Protein AF-A0A023H3V9-F1 (afdb_monomer_lite)

Organism: NCBI:txid175245

pLDDT: mean 96.59, std 2.48, range [88.0, 98.81]

Structure (mmCIF, N/CA/C/O backbone):
data_AF-A0A023H3V9-F1
#
_entry.id   AF-A0A023H3V9-F1
#
loop_
_atom_site.group_PDB
_atom_site.id
_atom_site.type_symbol
_atom_site.label_atom_id
_atom_site.label_alt_id
_atom_site.label_comp_id
_atom_site.label_asym_id
_atom_site.label_entity_id
_atom_site.label_seq_id
_atom_site.pdbx_PDB_ins_code
_atom_site.Cartn_x
_atom_site.Cartn_y
_atom_site.Cartn_z
_atom_site.occupancy
_atom_site.B_iso_or_equiv
_atom_site.auth_seq_id
_atom_site.auth_comp_id
_atom_site.auth_asym_id
_atom_site.auth_atom_id
_atom_site.pdbx_PDB_model_num
ATOM 1 N N . CYS A 1 1 ? 9.324 12.575 4.995 1.00 92.50 1 CYS A N 1
ATOM 2 C CA . CYS A 1 1 ? 8.389 11.538 4.501 1.00 92.50 1 CYS A CA 1
ATOM 3 C C . CYS A 1 1 ? 9.002 10.170 4.805 1.00 92.50 1 CYS A C 1
ATOM 5 O O . CYS A 1 1 ? 10.154 9.989 4.423 1.00 92.50 1 CYS A O 1
ATOM 7 N N . PRO A 1 2 ? 8.300 9.252 5.491 1.00 96.44 2 PRO A N 1
ATOM 8 C CA . PRO A 1 2 ? 8.812 7.913 5.822 1.00 96.44 2 PRO A CA 1
ATOM 9 C C . PRO A 1 2 ? 9.171 7.096 4.570 1.00 96.44 2 PRO A C 1
ATOM 11 O O . PRO A 1 2 ? 8.563 7.299 3.518 1.00 96.44 2 PRO A O 1
ATOM 14 N N . PHE A 1 3 ? 10.131 6.168 4.654 1.00 97.19 3 PHE A N 1
ATOM 15 C CA . PHE A 1 3 ? 10.465 5.274 3.529 1.00 97.19 3 PHE A CA 1
ATOM 16 C C . PHE A 1 3 ? 9.325 4.299 3.204 1.00 97.19 3 PHE A C 1
ATOM 18 O O . PHE A 1 3 ? 9.066 4.026 2.035 1.00 97.19 3 PHE A O 1
ATOM 25 N N . ALA A 1 4 ? 8.594 3.853 4.225 1.00 97.38 4 ALA A N 1
ATOM 26 C CA . ALA A 1 4 ? 7.453 2.957 4.086 1.00 97.38 4 ALA A CA 1
ATOM 27 C C . ALA A 1 4 ? 6.132 3.643 3.697 1.00 97.38 4 ALA A C 1
ATOM 29 O O . ALA A 1 4 ? 5.115 2.973 3.543 1.00 97.38 4 ALA A O 1
ATOM 30 N N . ALA A 1 5 ? 6.116 4.968 3.509 1.00 98.06 5 ALA A N 1
ATOM 31 C CA . ALA A 1 5 ? 4.898 5.685 3.144 1.00 98.06 5 ALA A CA 1
ATOM 32 C C . ALA A 1 5 ? 4.302 5.159 1.826 1.00 98.06 5 ALA A C 1
ATOM 34 O O . ALA A 1 5 ? 5.026 4.984 0.846 1.00 98.06 5 ALA A O 1
ATOM 35 N N . HIS A 1 6 ? 2.977 4.998 1.775 1.00 98.56 6 HIS A N 1
ATOM 36 C CA . HIS A 1 6 ? 2.280 4.328 0.671 1.00 98.56 6 HIS A CA 1
ATOM 37 C C . HIS A 1 6 ? 2.656 4.843 -0.729 1.00 98.56 6 HIS A C 1
ATOM 39 O O . HIS A 1 6 ? 3.062 4.090 -1.617 1.00 98.56 6 HIS A O 1
ATOM 45 N N . ILE A 1 7 ? 2.608 6.163 -0.930 1.00 98.44 7 ILE A N 1
ATOM 46 C CA . ILE A 1 7 ? 2.953 6.780 -2.222 1.00 98.44 7 ILE A CA 1
ATOM 47 C C . ILE A 1 7 ? 4.442 6.663 -2.570 1.00 98.44 7 ILE A C 1
ATOM 49 O O . ILE A 1 7 ? 4.809 6.757 -3.739 1.00 98.44 7 ILE A O 1
ATOM 53 N N . ARG A 1 8 ? 5.304 6.490 -1.565 1.00 97.88 8 ARG A N 1
ATOM 54 C CA . ARG A 1 8 ? 6.753 6.365 -1.726 1.00 97.88 8 ARG A CA 1
ATOM 55 C C . ARG A 1 8 ? 7.130 4.921 -2.049 1.00 97.88 8 ARG A C 1
ATOM 57 O O . ARG A 1 8 ? 7.910 4.702 -2.967 1.00 97.88 8 ARG A O 1
ATOM 64 N N . LYS A 1 9 ? 6.487 3.952 -1.389 1.00 98.12 9 LYS A N 1
ATOM 65 C CA . LYS A 1 9 ? 6.544 2.527 -1.737 1.00 98.12 9 LYS A CA 1
ATOM 66 C C . LYS A 1 9 ? 6.068 2.286 -3.168 1.00 98.12 9 LYS A C 1
ATOM 68 O O . LYS A 1 9 ? 6.754 1.616 -3.922 1.00 98.12 9 LYS A O 1
ATOM 73 N N . THR A 1 10 ? 4.937 2.868 -3.567 1.00 98.25 10 THR A N 1
ATOM 74 C CA . THR A 1 10 ? 4.334 2.630 -4.896 1.00 98.25 10 THR A CA 1
ATOM 75 C C . THR A 1 10 ? 4.890 3.520 -6.015 1.00 98.25 10 THR A C 1
ATOM 77 O O . THR A 1 10 ? 4.742 3.191 -7.190 1.00 98.25 10 THR A O 1
ATOM 80 N N . LYS A 1 11 ? 5.565 4.630 -5.688 1.00 97.75 11 LYS A N 1
ATOM 81 C CA . LYS A 1 11 ? 6.331 5.449 -6.642 1.00 97.75 11 LYS A CA 1
ATOM 82 C C . LYS A 1 11 ? 7.576 6.038 -5.953 1.00 97.75 11 LYS A C 1
ATOM 84 O O . LYS A 1 11 ? 7.523 7.171 -5.471 1.00 97.75 11 LYS A O 1
ATOM 89 N N . PRO A 1 12 ? 8.717 5.325 -5.974 1.00 96.88 12 PRO A N 1
ATOM 90 C CA . PRO A 1 12 ? 9.930 5.695 -5.226 1.00 96.88 12 PRO A CA 1
ATOM 91 C C . PRO A 1 12 ? 10.637 6.962 -5.725 1.00 96.88 12 PRO A C 1
ATOM 93 O O . PRO A 1 12 ? 11.394 7.593 -4.993 1.00 96.88 12 PRO A O 1
ATOM 96 N N . ARG A 1 13 ? 10.382 7.384 -6.971 1.00 95.94 13 ARG A N 1
ATOM 97 C CA . ARG A 1 13 ? 10.995 8.582 -7.580 1.00 95.94 13 ARG A CA 1
ATOM 98 C C . ARG A 1 13 ? 12.529 8.540 -7.449 1.00 95.94 13 ARG A C 1
ATOM 100 O O . ARG A 1 13 ? 13.133 7.584 -7.919 1.00 95.94 13 ARG A O 1
ATOM 107 N N . ALA A 1 14 ? 13.126 9.551 -6.816 1.00 95.75 14 ALA A N 1
ATOM 108 C CA . ALA A 1 14 ? 14.566 9.707 -6.618 1.00 95.75 14 ALA A CA 1
ATOM 109 C C . ALA A 1 14 ? 15.183 8.683 -5.649 1.00 95.75 14 ALA A C 1
ATOM 111 O O . ALA A 1 14 ? 16.396 8.665 -5.472 1.00 95.75 14 ALA A O 1
ATOM 112 N N . ASP A 1 15 ? 14.379 7.832 -5.006 1.00 95.81 15 ASP A N 1
ATOM 113 C CA . ASP A 1 15 ? 14.918 6.744 -4.196 1.00 95.81 15 ASP A CA 1
ATOM 114 C C . ASP A 1 15 ? 15.549 5.617 -5.014 1.00 95.81 15 ASP A C 1
ATOM 116 O O . ASP A 1 15 ? 16.322 4.838 -4.458 1.00 95.81 15 ASP A O 1
ATOM 120 N N . LEU A 1 16 ? 15.238 5.544 -6.310 1.00 94.81 16 LEU A N 1
ATOM 121 C CA . LEU A 1 16 ? 15.861 4.630 -7.258 1.00 94.81 16 LEU A CA 1
ATOM 122 C C . LEU A 1 16 ? 16.625 5.444 -8.302 1.00 94.81 16 LEU A C 1
ATOM 124 O O . LEU A 1 16 ? 16.061 6.356 -8.910 1.00 94.81 16 LEU A O 1
ATOM 128 N N . THR A 1 17 ? 17.891 5.089 -8.516 1.00 92.25 17 THR A N 1
ATOM 129 C CA . THR A 1 17 ? 18.771 5.724 -9.503 1.00 92.25 17 THR A CA 1
ATOM 130 C C . THR A 1 17 ? 19.328 4.643 -10.434 1.00 92.25 17 THR A C 1
ATOM 132 O O . THR A 1 17 ? 20.003 3.738 -9.944 1.00 92.25 17 THR A O 1
ATOM 135 N N . PRO A 1 18 ? 19.066 4.705 -11.754 1.00 91.75 18 PRO A N 1
ATOM 136 C CA . PRO A 1 18 ? 18.225 5.692 -12.439 1.00 91.75 18 PRO A CA 1
ATOM 137 C C . PRO A 1 18 ? 16.750 5.609 -12.011 1.00 91.75 18 PRO A C 1
ATOM 139 O O . PRO A 1 18 ? 16.293 4.581 -11.509 1.00 91.75 18 PRO A O 1
ATOM 142 N N . GLN A 1 19 ? 16.003 6.699 -12.218 1.00 91.69 19 GLN A N 1
ATOM 143 C CA . GLN A 1 19 ? 14.592 6.761 -11.838 1.00 91.69 19 GLN A CA 1
ATOM 144 C C . GLN A 1 19 ? 13.793 5.635 -12.503 1.00 91.69 19 GLN A C 1
ATOM 146 O O . GLN A 1 19 ? 13.899 5.388 -13.705 1.00 91.69 19 GLN A O 1
ATOM 151 N N . ASN A 1 20 ? 12.936 4.979 -11.719 1.00 92.81 20 ASN A N 1
ATOM 152 C CA . ASN A 1 20 ? 12.077 3.924 -12.234 1.00 92.81 20 ASN A CA 1
ATOM 153 C C . ASN A 1 20 ? 10.975 4.492 -13.146 1.00 92.81 20 ASN A C 1
ATOM 155 O O . ASN A 1 20 ? 10.094 5.235 -12.703 1.00 92.81 20 ASN A O 1
ATOM 159 N N . VAL A 1 21 ? 11.017 4.098 -14.419 1.00 92.00 21 VAL A N 1
ATOM 160 C CA . VAL A 1 21 ? 10.016 4.452 -15.438 1.00 92.00 21 VAL A CA 1
ATOM 161 C C . VAL A 1 21 ? 9.164 3.266 -15.899 1.00 92.00 21 VAL A C 1
ATOM 163 O O . VAL A 1 21 ? 8.231 3.462 -16.667 1.00 92.00 21 VAL A O 1
ATOM 166 N N . ARG A 1 22 ? 9.466 2.043 -15.441 1.00 94.12 22 ARG A N 1
ATOM 167 C CA . ARG A 1 22 ? 8.809 0.809 -15.906 1.00 94.12 22 ARG A CA 1
ATOM 168 C C . ARG A 1 22 ? 7.628 0.398 -15.034 1.00 94.12 22 ARG A C 1
ATOM 170 O O . ARG A 1 22 ? 6.610 -0.038 -15.556 1.00 94.12 22 ARG A O 1
ATOM 177 N N . ASN A 1 23 ? 7.766 0.526 -13.717 1.00 97.69 23 ASN A N 1
ATOM 178 C CA . ASN A 1 23 ? 6.779 0.047 -12.756 1.00 97.69 23 ASN A CA 1
ATOM 179 C C . ASN A 1 23 ? 5.774 1.162 -12.448 1.00 97.69 23 ASN A C 1
ATOM 181 O O . ASN A 1 23 ? 5.828 1.808 -11.401 1.00 97.69 23 ASN A O 1
ATOM 185 N N . GLN A 1 24 ? 4.905 1.443 -13.421 1.00 96.81 24 GLN A N 1
ATOM 186 C CA . GLN A 1 24 ? 3.876 2.478 -13.337 1.00 96.81 24 GLN A CA 1
ATOM 187 C C . GLN A 1 24 ? 2.501 1.907 -13.680 1.00 96.81 24 GLN A C 1
ATOM 189 O O . GLN A 1 24 ? 2.381 0.999 -14.500 1.00 96.81 24 GLN A O 1
ATOM 194 N N . ILE A 1 25 ? 1.470 2.473 -13.054 1.00 98.44 25 ILE A N 1
ATOM 195 C CA . ILE A 1 25 ? 0.068 2.135 -13.293 1.00 98.44 25 ILE A CA 1
ATOM 196 C C . ILE A 1 25 ? -0.763 3.413 -13.423 1.00 98.44 25 ILE A C 1
ATOM 198 O O . ILE A 1 25 ? -0.504 4.403 -12.731 1.00 98.44 25 ILE A O 1
ATOM 202 N N . ILE A 1 26 ? -1.790 3.379 -14.270 1.00 98.56 26 ILE A N 1
ATOM 203 C CA . ILE A 1 26 ? -2.874 4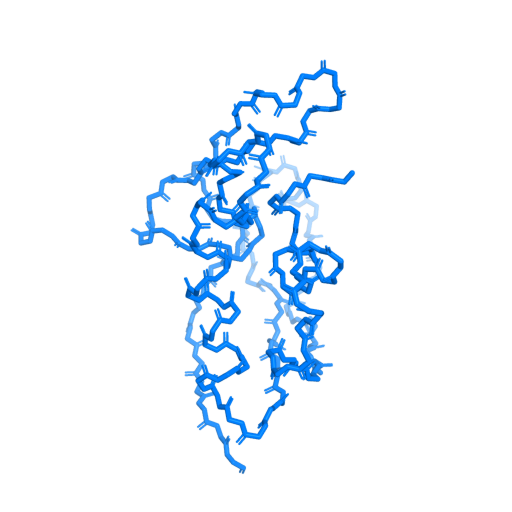.370 -14.259 1.00 98.56 26 ILE A CA 1
ATOM 204 C C . ILE A 1 26 ? -3.966 3.826 -13.343 1.00 98.56 26 ILE A C 1
ATOM 206 O O . ILE A 1 26 ? -4.363 2.676 -13.495 1.00 98.56 26 ILE A O 1
ATOM 210 N N . ARG A 1 27 ? -4.439 4.624 -12.382 1.00 98.62 27 ARG A N 1
ATOM 211 C CA . ARG A 1 27 ? -5.453 4.199 -11.406 1.00 98.62 27 ARG A CA 1
ATOM 212 C C . ARG A 1 27 ? -6.794 4.847 -11.719 1.00 98.62 27 ARG A C 1
ATOM 214 O O . ARG A 1 27 ? -6.853 6.064 -11.870 1.00 98.62 27 ARG A O 1
ATOM 221 N N . SER A 1 28 ? -7.849 4.043 -11.728 1.00 98.56 28 SER A N 1
ATOM 222 C CA . SER A 1 28 ? -9.234 4.486 -11.956 1.00 98.56 28 SER A CA 1
ATOM 223 C C . SER A 1 28 ? -10.189 3.858 -10.943 1.00 98.56 28 SER A C 1
ATOM 225 O O . SER A 1 28 ? -11.314 3.503 -11.277 1.00 98.56 28 SER A O 1
ATOM 227 N N . GLY A 1 29 ? -9.710 3.659 -9.713 1.00 98.00 29 GLY A N 1
ATOM 228 C CA . GLY A 1 29 ? -10.530 3.104 -8.644 1.00 98.00 29 GLY A CA 1
ATOM 229 C C . GLY A 1 29 ? -11.577 4.092 -8.131 1.00 98.00 29 GLY A C 1
ATOM 230 O O . GLY A 1 29 ? -11.366 5.305 -8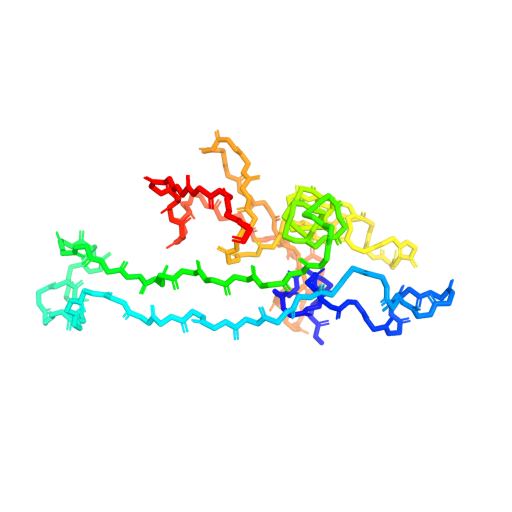.175 1.00 98.00 29 GLY A O 1
ATOM 231 N N . ILE A 1 30 ? -12.676 3.555 -7.605 1.00 98.69 30 ILE A N 1
ATOM 232 C CA . ILE A 1 30 ? -13.797 4.315 -7.040 1.00 98.69 30 ILE A CA 1
ATOM 233 C C . ILE A 1 30 ? -14.174 3.749 -5.661 1.00 98.69 30 ILE A C 1
ATOM 235 O O . ILE A 1 30 ? -14.139 2.528 -5.485 1.00 98.69 30 ILE A O 1
ATOM 239 N N . PRO A 1 31 ? -14.483 4.584 -4.653 1.00 98.75 31 PRO A N 1
ATOM 240 C CA . PRO A 1 31 ? -15.001 4.090 -3.381 1.00 98.75 31 PRO A CA 1
ATOM 241 C C . PRO A 1 31 ? -16.321 3.322 -3.549 1.00 98.75 31 PRO A C 1
ATOM 243 O O . PRO A 1 31 ? -17.092 3.607 -4.464 1.00 98.75 31 PRO A O 1
ATOM 246 N N . TYR A 1 32 ? -16.592 2.370 -2.658 1.00 98.69 32 TYR A N 1
ATOM 247 C CA . TYR A 1 32 ? -17.873 1.662 -2.585 1.00 98.69 32 TYR A CA 1
ATOM 248 C C . TYR A 1 32 ? -18.322 1.475 -1.132 1.00 98.69 32 TYR A C 1
ATOM 250 O O . TYR A 1 32 ? -17.509 1.538 -0.205 1.00 98.69 32 TYR A O 1
ATOM 258 N N . GLY A 1 33 ? -19.609 1.170 -0.963 1.00 98.56 33 GLY A N 1
ATOM 259 C CA . GLY A 1 33 ? -20.243 0.997 0.342 1.00 98.56 33 GLY A CA 1
ATOM 260 C C . GLY A 1 33 ? -20.766 2.316 0.921 1.00 98.56 33 GLY A C 1
ATOM 261 O O . GLY A 1 33 ? -20.568 3.378 0.328 1.00 98.56 33 GLY A O 1
ATOM 262 N N . PRO A 1 34 ? -21.489 2.256 2.049 1.00 98.50 34 PRO A N 1
ATOM 263 C CA . PRO A 1 34 ? -22.005 3.438 2.721 1.00 98.50 34 PRO A CA 1
ATOM 264 C C . PRO A 1 34 ? -20.898 4.175 3.481 1.00 98.50 34 PRO A C 1
ATOM 266 O O . PRO A 1 34 ? -19.872 3.598 3.853 1.00 98.50 34 PRO A O 1
ATOM 269 N N . GLU A 1 35 ? -21.149 5.442 3.799 1.00 98.69 35 GLU A N 1
ATOM 270 C CA . GLU A 1 35 ? -20.332 6.196 4.752 1.00 98.69 35 GLU A CA 1
ATOM 271 C C . GLU A 1 35 ? -20.313 5.526 6.137 1.00 98.69 35 GLU A C 1
ATOM 273 O O . GLU A 1 35 ? -21.120 4.641 6.448 1.00 98.69 35 GLU A O 1
ATOM 278 N N . VAL A 1 36 ? -19.363 5.925 6.980 1.00 98.44 36 VAL A N 1
ATOM 279 C CA . VAL A 1 36 ? -19.290 5.451 8.369 1.00 98.44 36 VAL A CA 1
ATOM 280 C C . VAL A 1 36 ? -20.507 5.958 9.143 1.00 98.44 36 VAL A C 1
ATOM 282 O O . VAL A 1 36 ? -20.793 7.155 9.158 1.00 98.44 36 VAL A O 1
ATOM 285 N N . THR A 1 37 ? -21.229 5.048 9.794 1.00 98.62 37 THR A N 1
ATOM 286 C CA . THR A 1 37 ? -22.391 5.409 10.618 1.00 98.62 37 THR A CA 1
ATOM 287 C C . THR A 1 37 ? -21.978 5.934 11.998 1.00 98.62 37 THR A C 1
ATOM 289 O O . THR A 1 37 ? -20.880 5.630 12.472 1.00 98.62 37 THR A O 1
ATOM 292 N N . PRO A 1 38 ? -22.856 6.679 12.701 1.00 98.50 38 PRO A N 1
ATOM 293 C CA . PRO A 1 38 ? -22.594 7.087 14.082 1.00 98.50 38 PRO A CA 1
ATOM 294 C C . PRO A 1 38 ? -22.331 5.909 15.031 1.00 98.50 38 PRO A C 1
ATOM 296 O O . PRO A 1 38 ? -21.508 6.036 15.932 1.00 98.50 38 PRO A O 1
ATOM 299 N N . GLU A 1 39 ? -22.996 4.769 14.814 1.00 98.31 39 GLU A N 1
ATOM 300 C CA . GLU A 1 39 ? -22.784 3.543 15.592 1.00 98.31 39 GLU A CA 1
ATOM 301 C C . GLU A 1 39 ? -21.364 2.998 15.399 1.00 98.31 39 GLU A C 1
ATOM 303 O O . GLU A 1 39 ? -20.647 2.815 16.378 1.00 98.31 39 GLU A O 1
ATOM 308 N N . GLU A 1 40 ? -20.924 2.833 14.147 1.00 98.44 40 GLU A N 1
ATOM 309 C CA . GLU A 1 40 ? -19.571 2.358 13.824 1.00 98.44 40 GLU A CA 1
ATOM 310 C C . GLU A 1 40 ? -18.480 3.294 14.362 1.00 98.44 40 GLU A C 1
ATOM 312 O O . GLU A 1 40 ? -17.451 2.839 14.867 1.00 98.44 40 GLU A O 1
ATOM 317 N N . ALA A 1 41 ? -18.709 4.610 14.282 1.00 97.81 41 ALA A N 1
ATOM 318 C CA . ALA A 1 41 ? -17.800 5.609 14.834 1.00 97.81 41 ALA A CA 1
ATOM 319 C C . ALA A 1 41 ? -17.721 5.524 16.368 1.00 97.81 41 ALA A C 1
ATOM 321 O O . ALA A 1 41 ? -16.626 5.579 16.929 1.00 97.81 41 ALA A O 1
ATOM 322 N N . ALA A 1 42 ? -18.860 5.355 17.048 1.00 98.31 42 ALA A N 1
ATOM 323 C CA . ALA A 1 42 ? -18.918 5.230 18.502 1.00 98.31 42 ALA A CA 1
ATOM 324 C C . ALA A 1 42 ? -18.288 3.923 19.007 1.00 98.31 42 ALA A C 1
ATOM 326 O O . ALA A 1 42 ? -17.639 3.919 20.052 1.00 98.31 42 ALA A O 1
ATOM 327 N N . SER A 1 43 ? -18.441 2.822 18.266 1.00 97.94 43 SER A N 1
ATOM 328 C CA . SER A 1 43 ? -17.893 1.517 18.640 1.00 97.94 43 SER A CA 1
ATOM 329 C C . SER A 1 43 ? -16.452 1.293 18.173 1.00 97.94 43 SER A C 1
ATOM 331 O O . SER A 1 43 ? -15.849 0.292 18.553 1.00 97.94 43 SER A O 1
ATOM 333 N N . SER A 1 44 ? -15.898 2.185 17.338 1.00 96.88 44 SER A N 1
ATOM 334 C CA . SER A 1 44 ? -14.598 1.995 16.669 1.00 96.88 44 SER A CA 1
ATOM 335 C C . SER A 1 44 ? -14.503 0.649 15.935 1.00 96.88 44 SER A C 1
ATOM 337 O O . SER A 1 44 ? -13.446 0.019 15.891 1.00 96.88 44 SER A O 1
ATOM 339 N N . ALA A 1 45 ? -15.623 0.190 15.370 1.00 97.25 45 ALA A N 1
ATOM 340 C CA . ALA A 1 45 ? -15.731 -1.108 14.715 1.00 97.25 45 ALA A CA 1
ATOM 341 C C . ALA A 1 45 ? -16.497 -0.972 13.398 1.00 97.25 45 ALA A C 1
ATOM 343 O O . ALA A 1 45 ? -17.495 -0.265 13.317 1.00 97.25 45 ALA A O 1
ATOM 344 N N . THR A 1 46 ? -16.027 -1.666 12.363 1.00 97.69 46 THR A N 1
ATOM 345 C CA . THR A 1 46 ? -16.719 -1.725 11.069 1.00 97.69 46 THR A CA 1
ATOM 346 C C . THR A 1 46 ? -17.844 -2.752 11.135 1.00 97.69 46 THR A C 1
ATOM 348 O O . THR A 1 46 ? -17.595 -3.908 11.472 1.00 97.69 46 THR A O 1
ATOM 351 N N . ILE A 1 47 ? -19.061 -2.334 10.784 1.00 98.06 47 ILE A N 1
ATOM 352 C CA . ILE A 1 47 ? -20.263 -3.182 10.738 1.00 98.06 47 ILE A CA 1
ATOM 353 C C . ILE A 1 47 ? -20.698 -3.382 9.282 1.00 98.06 47 ILE A C 1
ATOM 355 O O . ILE A 1 47 ? -21.064 -4.488 8.888 1.00 98.06 47 ILE A O 1
ATOM 359 N N . GLN A 1 48 ? -20.621 -2.327 8.467 1.00 98.19 48 GLN A N 1
ATOM 360 C CA . GLN A 1 48 ? -20.984 -2.353 7.051 1.00 98.19 48 GLN A CA 1
ATOM 361 C C . GLN A 1 48 ? -19.743 -2.411 6.157 1.00 98.19 48 GLN A C 1
ATOM 363 O O . GLN A 1 48 ? -18.734 -1.752 6.413 1.00 98.19 48 GLN A O 1
ATOM 368 N N . GLU A 1 49 ? -19.819 -3.191 5.079 1.00 98.38 49 GLU A N 1
ATOM 369 C CA . GLU A 1 49 ? -18.725 -3.302 4.118 1.00 98.38 49 GLU A CA 1
ATOM 370 C C . GLU A 1 49 ? -18.571 -2.011 3.307 1.00 98.38 49 GLU A C 1
ATOM 372 O O . GLU A 1 49 ? -19.530 -1.488 2.739 1.00 98.38 49 GLU A O 1
ATOM 377 N N . ARG A 1 50 ? -17.336 -1.515 3.242 1.00 98.62 50 ARG A N 1
ATOM 378 C CA . ARG A 1 50 ? -16.941 -0.349 2.456 1.00 98.62 50 ARG A CA 1
ATOM 379 C C . ARG A 1 50 ? -15.479 -0.454 2.066 1.00 98.62 50 ARG A C 1
ATOM 381 O O . ARG A 1 50 ? -14.697 -1.136 2.730 1.00 98.62 50 ARG A O 1
ATOM 388 N N . GLY A 1 51 ? -15.089 0.268 1.028 1.00 98.50 51 GLY A N 1
ATOM 389 C CA . GLY A 1 51 ? -13.691 0.317 0.635 1.00 98.50 51 GLY A CA 1
ATOM 390 C C . GLY A 1 51 ? -13.478 0.955 -0.723 1.00 98.50 51 GLY A C 1
ATOM 391 O O . GLY A 1 51 ? -14.162 1.899 -1.105 1.00 98.50 51 GLY A O 1
ATOM 392 N N . LEU A 1 52 ? -12.493 0.430 -1.447 1.00 98.75 52 LEU A N 1
ATOM 393 C CA . LEU A 1 52 ? -12.102 0.899 -2.768 1.00 98.75 52 LEU A CA 1
ATOM 394 C C . LEU A 1 52 ? -12.269 -0.230 -3.785 1.00 98.75 52 LEU A C 1
ATOM 396 O O . LEU A 1 52 ? -11.603 -1.259 -3.678 1.00 98.75 52 LEU A O 1
ATOM 400 N N . ALA A 1 53 ? -13.093 -0.010 -4.808 1.00 98.62 53 ALA A N 1
ATOM 401 C CA . ALA A 1 53 ? -13.076 -0.816 -6.019 1.00 98.62 53 ALA A CA 1
ATOM 402 C C . ALA A 1 53 ? -11.830 -0.411 -6.815 1.00 98.62 53 ALA A C 1
ATOM 404 O O . ALA A 1 53 ? -11.844 0.538 -7.600 1.00 98.62 53 ALA A O 1
ATOM 405 N N . PHE A 1 54 ? -10.703 -1.053 -6.507 1.00 98.81 54 PHE A N 1
ATOM 406 C CA . PHE A 1 54 ? -9.409 -0.710 -7.082 1.00 98.81 54 PHE A CA 1
ATOM 407 C C . PHE A 1 54 ? -9.315 -1.167 -8.541 1.00 98.81 54 PHE A C 1
ATOM 409 O O . PHE A 1 54 ? -9.525 -2.335 -8.850 1.00 98.81 54 PHE A O 1
ATOM 416 N N . VAL A 1 55 ? -8.933 -0.245 -9.428 1.00 98.75 55 VAL A N 1
ATOM 417 C CA . VAL A 1 55 ? -8.685 -0.515 -10.849 1.00 98.75 55 VAL A CA 1
ATOM 418 C C . VAL A 1 55 ? -7.343 0.091 -11.236 1.00 98.75 55 VAL A C 1
ATOM 420 O O . VAL A 1 55 ? -7.090 1.271 -10.963 1.00 98.75 55 VAL A O 1
ATOM 423 N N . ALA A 1 56 ? -6.497 -0.711 -11.882 1.00 98.69 56 ALA A N 1
ATOM 424 C CA . ALA A 1 56 ? -5.193 -0.296 -12.376 1.00 98.69 56 ALA A CA 1
ATOM 425 C C . ALA A 1 56 ? -4.932 -0.807 -13.795 1.00 98.69 56 ALA A C 1
ATOM 427 O O . ALA A 1 56 ? -5.082 -1.995 -14.077 1.00 98.69 56 ALA A O 1
ATOM 428 N N . TYR A 1 57 ? -4.472 0.093 -14.660 1.00 98.69 57 TYR A N 1
ATOM 429 C CA . TYR A 1 57 ? -4.079 -0.208 -16.030 1.00 98.69 57 TYR A CA 1
ATOM 430 C C . TYR A 1 57 ? -2.559 -0.199 -16.173 1.00 98.69 57 TYR A C 1
ATOM 432 O O . TYR A 1 57 ? -1.871 0.691 -15.664 1.00 98.69 57 TYR A O 1
ATOM 440 N N . GLN A 1 58 ? -2.056 -1.182 -16.914 1.00 98.44 58 GLN A N 1
ATOM 441 C CA . GLN A 1 58 ? -0.660 -1.340 -17.308 1.00 98.44 58 GLN A CA 1
ATOM 442 C C . GLN A 1 58 ? -0.578 -2.212 -18.563 1.00 98.44 58 GLN A C 1
ATOM 444 O O . GLN A 1 58 ? -1.461 -3.031 -18.796 1.00 98.44 58 GLN A O 1
ATOM 449 N N . SER A 1 59 ? 0.511 -2.101 -19.323 1.00 97.69 59 SER A N 1
ATOM 450 C CA . SER A 1 59 ? 0.769 -2.993 -20.464 1.00 97.69 59 SER A CA 1
ATOM 451 C C . SER A 1 59 ? 1.238 -4.390 -20.048 1.00 97.69 59 SER A C 1
ATOM 453 O O . SER A 1 59 ? 1.070 -5.343 -20.800 1.00 97.69 59 SER A O 1
ATOM 455 N N . VAL A 1 60 ? 1.846 -4.521 -18.86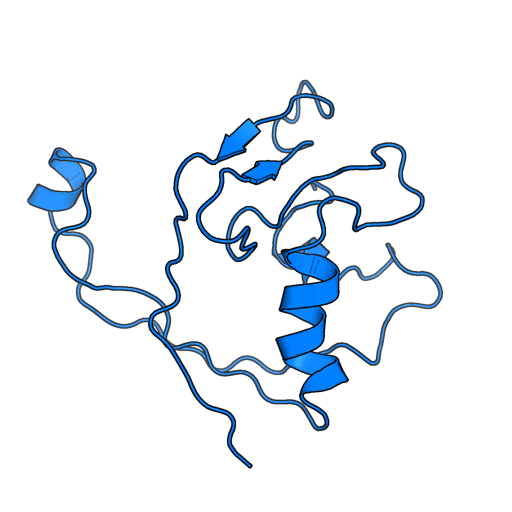3 1.00 97.88 60 VAL A N 1
ATOM 456 C CA . VAL A 1 60 ? 2.389 -5.783 -18.342 1.00 97.88 60 VAL A CA 1
ATOM 457 C C . VAL A 1 60 ? 2.106 -5.868 -16.841 1.00 97.88 60 VAL A C 1
ATOM 459 O O . VAL A 1 60 ? 2.709 -5.137 -16.055 1.00 97.88 60 VAL A O 1
ATOM 462 N N . ILE A 1 61 ? 1.204 -6.763 -16.425 1.00 97.56 61 ILE A N 1
ATOM 463 C CA . ILE A 1 61 ? 0.771 -6.908 -15.017 1.00 97.56 61 ILE A CA 1
ATOM 464 C C . ILE A 1 61 ? 1.951 -7.208 -14.087 1.00 97.56 61 ILE A C 1
ATOM 466 O O . ILE A 1 61 ? 2.042 -6.619 -13.008 1.00 97.56 61 ILE A O 1
ATOM 470 N N . SER A 1 62 ? 2.895 -8.043 -14.532 1.00 97.69 62 SER A N 1
ATOM 471 C CA . SER A 1 62 ? 4.107 -8.379 -13.775 1.00 97.69 62 SER A CA 1
ATOM 472 C C . SER A 1 62 ? 5.065 -7.202 -13.577 1.00 97.69 62 SER A C 1
ATOM 474 O O . SER A 1 62 ? 5.915 -7.282 -12.702 1.00 97.69 62 SER A O 1
ATOM 476 N N . ASN A 1 63 ? 4.912 -6.103 -14.328 1.00 97.50 63 ASN A N 1
ATOM 477 C CA . ASN A 1 63 ? 5.651 -4.855 -14.113 1.00 97.50 63 ASN A CA 1
ATOM 478 C C . ASN A 1 63 ? 4.809 -3.789 -13.389 1.00 97.50 63 ASN A C 1
ATOM 480 O O . ASN A 1 63 ? 5.372 -2.885 -12.781 1.00 97.50 63 ASN A O 1
ATOM 484 N N . GLY A 1 64 ? 3.480 -3.862 -13.457 1.00 98.00 64 GLY A N 1
ATOM 485 C CA . GLY A 1 64 ? 2.569 -2.918 -12.811 1.00 98.00 64 GLY A CA 1
ATOM 486 C C . GLY A 1 64 ? 2.124 -3.402 -11.434 1.00 98.00 64 GLY A C 1
ATOM 487 O O . GLY A 1 64 ? 2.941 -3.592 -10.533 1.00 98.00 64 GLY A O 1
ATOM 488 N N . PHE A 1 65 ? 0.813 -3.598 -11.283 1.00 98.38 65 PHE A N 1
ATOM 489 C CA . PHE A 1 65 ? 0.161 -3.956 -10.021 1.00 98.38 65 PHE A CA 1
ATOM 490 C C . PHE A 1 65 ? 0.877 -5.064 -9.228 1.00 98.38 65 PHE A C 1
ATOM 492 O O . PHE A 1 65 ? 1.160 -4.872 -8.045 1.00 98.38 65 PHE A O 1
ATOM 499 N N . HIS A 1 66 ? 1.217 -6.189 -9.870 1.00 98.31 66 HIS A N 1
ATOM 500 C CA . HIS A 1 66 ? 1.818 -7.332 -9.178 1.00 98.31 66 HIS A CA 1
ATOM 501 C C . HIS A 1 66 ? 3.175 -6.977 -8.553 1.00 98.31 66 HIS A C 1
ATOM 503 O O . HIS A 1 66 ? 3.422 -7.278 -7.386 1.00 98.31 66 HIS A O 1
ATOM 509 N N . PHE A 1 67 ? 4.026 -6.266 -9.298 1.00 98.62 67 PHE A N 1
ATOM 510 C CA . PHE A 1 67 ? 5.338 -5.830 -8.822 1.00 98.62 67 PHE A CA 1
ATOM 511 C C . PHE A 1 67 ? 5.232 -4.828 -7.672 1.00 98.62 67 PHE A C 1
ATOM 513 O O . PHE A 1 67 ? 5.908 -4.969 -6.654 1.00 98.62 67 PHE A O 1
ATOM 520 N N . LEU A 1 68 ? 4.356 -3.825 -7.815 1.00 98.62 68 LEU A N 1
ATOM 521 C CA . LEU A 1 68 ? 4.145 -2.812 -6.780 1.00 98.62 68 LEU A CA 1
ATOM 522 C C . LEU A 1 68 ? 3.694 -3.455 -5.462 1.00 98.62 68 LEU A C 1
ATOM 524 O O . LEU A 1 68 ? 4.188 -3.085 -4.398 1.00 98.62 68 LEU A O 1
ATOM 528 N N . GLN A 1 69 ? 2.796 -4.440 -5.531 1.00 98.56 69 GLN A N 1
ATOM 529 C CA . GLN A 1 69 ? 2.309 -5.142 -4.350 1.00 98.56 69 GLN A CA 1
ATOM 530 C C . GLN A 1 69 ? 3.383 -6.058 -3.748 1.00 98.56 69 GLN A C 1
ATOM 532 O O . GLN A 1 69 ? 3.733 -5.919 -2.578 1.00 98.56 69 GLN A O 1
ATOM 537 N N . GLN A 1 70 ? 3.920 -6.994 -4.534 1.00 98.25 70 GLN A N 1
ATOM 538 C CA . GLN A 1 70 ? 4.790 -8.053 -4.024 1.00 98.25 70 GLN A CA 1
ATOM 539 C C . GLN A 1 70 ? 6.205 -7.549 -3.721 1.00 98.25 70 GLN A C 1
ATOM 541 O O . GLN A 1 70 ? 6.742 -7.802 -2.645 1.00 98.25 70 GLN A O 1
ATOM 546 N N . THR A 1 71 ? 6.826 -6.845 -4.666 1.00 98.12 71 THR A N 1
ATOM 547 C CA . THR A 1 71 ? 8.246 -6.481 -4.586 1.00 98.12 71 THR A CA 1
ATOM 548 C C . THR A 1 71 ? 8.479 -5.248 -3.716 1.00 98.12 71 THR A C 1
ATOM 550 O O . THR A 1 71 ? 9.556 -5.117 -3.130 1.00 98.12 71 THR A O 1
ATOM 553 N N . TRP A 1 72 ? 7.492 -4.347 -3.616 1.00 98.31 72 TRP A N 1
ATOM 554 C CA . TRP A 1 72 ? 7.625 -3.078 -2.890 1.00 98.31 72 TRP A CA 1
ATOM 555 C C . TRP A 1 72 ? 6.761 -3.000 -1.629 1.00 98.31 72 TRP A C 1
ATOM 557 O O . TRP A 1 72 ? 7.311 -2.869 -0.532 1.00 98.31 72 TRP A O 1
ATOM 567 N N . ALA A 1 73 ? 5.433 -3.068 -1.748 1.00 98.50 73 ALA A N 1
ATOM 568 C CA . ALA A 1 73 ? 4.534 -2.863 -0.610 1.00 98.50 73 ALA A CA 1
ATOM 569 C C . ALA A 1 73 ? 4.657 -3.963 0.460 1.00 98.50 73 ALA A C 1
ATOM 571 O O . ALA A 1 73 ? 4.713 -3.656 1.652 1.00 98.50 73 ALA A O 1
ATOM 572 N N . ASN A 1 74 ? 4.773 -5.225 0.035 1.00 98.44 74 ASN A N 1
ATOM 573 C CA . ASN A 1 74 ? 4.923 -6.385 0.922 1.00 98.44 74 ASN A CA 1
ATOM 574 C C . ASN A 1 74 ? 6.366 -6.621 1.388 1.00 98.44 74 ASN A C 1
ATOM 576 O O . ASN A 1 74 ? 6.603 -7.485 2.224 1.00 98.44 74 ASN A O 1
ATOM 580 N N . ASN A 1 75 ? 7.344 -5.900 0.838 1.00 98.19 75 ASN A N 1
ATOM 581 C CA . ASN A 1 75 ? 8.751 -6.117 1.151 1.00 98.19 75 ASN A CA 1
ATOM 582 C C . ASN A 1 75 ? 9.205 -5.169 2.272 1.00 98.19 75 ASN A C 1
ATOM 584 O O . ASN A 1 75 ? 9.346 -3.970 2.004 1.00 98.19 75 ASN A O 1
ATOM 588 N N . PRO A 1 76 ? 9.487 -5.660 3.492 1.00 97.31 76 PRO A N 1
ATOM 589 C CA . PRO A 1 76 ? 9.893 -4.804 4.603 1.00 97.31 76 PRO A CA 1
ATOM 590 C C . PRO A 1 76 ? 11.249 -4.117 4.389 1.00 97.31 76 PRO A C 1
ATOM 592 O O . PRO A 1 76 ? 11.490 -3.056 4.956 1.00 97.31 76 PRO A O 1
ATOM 595 N N . ASN A 1 77 ? 12.099 -4.659 3.514 1.00 97.31 77 ASN A N 1
ATOM 596 C CA . ASN A 1 77 ? 13.448 -4.144 3.253 1.00 97.31 77 ASN A CA 1
ATOM 597 C C . ASN A 1 77 ? 13.497 -3.147 2.086 1.00 97.31 77 ASN A C 1
ATOM 599 O O . ASN A 1 77 ? 14.541 -2.579 1.769 1.00 97.31 77 ASN A O 1
ATOM 603 N N . PHE A 1 78 ? 12.374 -2.943 1.395 1.00 97.38 78 PHE A N 1
ATOM 604 C CA . PHE A 1 78 ? 12.252 -1.880 0.408 1.00 97.38 78 PHE A CA 1
ATOM 605 C C . PHE A 1 78 ? 11.942 -0.568 1.144 1.00 97.38 78 PHE A C 1
ATOM 607 O O . PHE A 1 78 ? 10.978 -0.506 1.900 1.00 97.38 78 PHE A O 1
ATOM 614 N N . ILE A 1 79 ? 12.674 0.532 0.991 1.00 93.75 79 ILE A N 1
ATOM 615 C CA . ILE A 1 79 ? 13.539 0.986 -0.105 1.00 93.75 79 ILE A CA 1
ATOM 616 C C . ILE A 1 79 ? 15.024 0.725 0.192 1.00 93.75 79 ILE A C 1
ATOM 618 O O . ILE A 1 79 ? 15.506 1.054 1.269 1.00 93.75 79 ILE A O 1
ATOM 622 N N . PHE A 1 80 ? 15.765 0.210 -0.794 1.00 90.69 80 PHE A N 1
ATOM 623 C CA . PHE A 1 80 ? 17.166 -0.202 -0.631 1.00 90.69 80 PHE A CA 1
ATOM 624 C C . PHE A 1 80 ? 18.145 0.961 -0.391 1.00 90.69 80 PHE A C 1
ATOM 626 O O . PHE A 1 80 ? 17.902 2.097 -0.807 1.00 90.69 80 PHE A O 1
ATOM 633 N N . ASN A 1 81 ? 19.307 0.637 0.193 1.00 90.31 81 ASN A N 1
ATOM 634 C CA . ASN A 1 81 ? 20.451 1.542 0.385 1.00 90.31 81 ASN A CA 1
ATOM 635 C C . ASN A 1 81 ? 20.102 2.833 1.143 1.00 90.31 81 ASN A C 1
ATOM 637 O O . ASN A 1 81 ? 20.576 3.920 0.803 1.00 90.31 81 ASN A O 1
ATOM 641 N N . LYS A 1 82 ? 19.235 2.723 2.150 1.00 90.19 82 LYS A N 1
ATOM 642 C CA . LYS A 1 82 ? 18.886 3.811 3.066 1.00 90.19 82 LYS A CA 1
ATOM 643 C C . LYS A 1 82 ? 19.484 3.550 4.445 1.00 90.19 82 LYS A C 1
ATOM 645 O O . LYS A 1 82 ? 19.883 2.432 4.753 1.00 90.19 82 LYS A O 1
ATOM 650 N N . ASN A 1 83 ? 19.523 4.596 5.270 1.00 90.38 83 ASN A N 1
ATOM 651 C CA . ASN A 1 83 ? 19.993 4.502 6.657 1.00 90.38 83 ASN A CA 1
ATOM 652 C C . ASN A 1 83 ? 19.143 3.529 7.483 1.00 90.38 83 ASN A C 1
ATOM 654 O O . ASN A 1 83 ? 19.655 2.873 8.381 1.00 90.38 83 ASN A O 1
ATOM 658 N N . ASP A 1 84 ? 17.858 3.437 7.150 1.00 91.38 84 ASP A N 1
ATOM 659 C CA . ASP A 1 84 ? 16.977 2.389 7.632 1.00 91.38 84 ASP A CA 1
ATOM 660 C C . ASP A 1 84 ? 16.883 1.291 6.568 1.00 91.38 84 ASP A C 1
ATOM 662 O O . ASP A 1 84 ? 16.387 1.521 5.462 1.00 91.38 84 ASP A O 1
ATOM 666 N N . THR A 1 85 ? 17.409 0.114 6.901 1.00 91.25 85 THR A N 1
ATOM 667 C CA . THR A 1 85 ? 17.478 -1.044 6.000 1.00 91.25 85 THR A CA 1
ATOM 668 C C . THR A 1 85 ? 16.225 -1.916 6.047 1.00 91.25 85 THR A C 1
ATOM 670 O O . THR A 1 85 ? 16.035 -2.738 5.151 1.00 91.25 85 THR A O 1
ATOM 673 N N . SER A 1 86 ? 15.349 -1.702 7.035 1.00 93.81 86 SER A N 1
ATOM 674 C CA . SER A 1 86 ? 14.057 -2.372 7.158 1.00 93.81 86 SER A CA 1
ATOM 675 C C . SER A 1 86 ? 12.949 -1.358 7.481 1.00 93.81 86 SER A C 1
ATOM 677 O O . SER A 1 86 ? 12.349 -1.433 8.556 1.00 93.81 86 SER A O 1
ATOM 679 N N . PRO A 1 87 ? 12.597 -0.458 6.536 1.00 95.75 87 PRO A N 1
ATOM 680 C CA . PRO A 1 87 ? 11.485 0.481 6.708 1.00 95.75 87 PRO A CA 1
ATOM 681 C C . PRO A 1 87 ? 10.147 -0.156 7.094 1.00 95.75 87 PRO A C 1
ATOM 683 O O . PRO A 1 87 ? 9.233 0.514 7.580 1.00 95.75 87 PRO A O 1
ATOM 686 N N . GLY A 1 88 ? 10.001 -1.446 6.796 1.00 97.31 88 GLY A N 1
ATOM 687 C CA . GLY A 1 88 ? 8.803 -2.213 7.053 1.00 97.31 88 GLY A CA 1
ATOM 688 C C . GLY A 1 88 ? 7.835 -2.219 5.877 1.00 97.31 88 GLY A C 1
ATOM 689 O O . GLY A 1 88 ? 8.146 -1.820 4.746 1.00 97.31 88 GLY A O 1
ATOM 690 N N . PHE A 1 89 ? 6.654 -2.763 6.129 1.00 98.44 89 PHE A N 1
ATOM 691 C CA . PHE A 1 89 ? 5.608 -2.918 5.123 1.00 98.44 89 PHE A CA 1
ATOM 692 C C . PHE A 1 89 ? 4.995 -1.565 4.758 1.00 98.44 89 PHE A C 1
ATOM 694 O O . PHE A 1 89 ? 5.034 -0.611 5.533 1.00 98.44 89 PHE A O 1
ATOM 701 N N . ASP A 1 90 ? 4.367 -1.485 3.586 1.00 98.50 90 ASP A N 1
ATOM 702 C CA . ASP A 1 90 ? 3.414 -0.407 3.327 1.00 98.50 90 ASP A CA 1
ATOM 703 C C . ASP A 1 90 ? 2.284 -0.471 4.379 1.00 98.50 90 ASP A C 1
ATOM 705 O O . ASP A 1 90 ? 1.647 -1.523 4.521 1.00 98.50 90 ASP A O 1
ATOM 709 N N . PRO A 1 91 ? 2.022 0.613 5.135 1.00 97.69 91 PRO A N 1
ATOM 710 C CA . PRO A 1 91 ? 1.059 0.589 6.229 1.00 97.69 91 PRO A CA 1
ATOM 711 C C . PRO A 1 91 ? -0.395 0.470 5.749 1.00 97.69 91 PRO A C 1
ATOM 713 O O . PRO A 1 91 ? -1.242 0.043 6.532 1.00 97.69 91 PRO A O 1
ATOM 716 N N . ILE A 1 92 ? -0.683 0.789 4.483 1.00 98.12 92 ILE A N 1
ATOM 717 C CA . ILE A 1 92 ? -2.030 0.779 3.903 1.00 98.12 92 ILE A CA 1
ATOM 718 C C . ILE A 1 92 ? -2.314 -0.538 3.180 1.00 98.12 92 ILE A C 1
ATOM 720 O O . ILE A 1 92 ? -3.302 -1.192 3.493 1.00 98.12 92 ILE A O 1
ATOM 724 N N . ILE A 1 93 ? -1.464 -0.923 2.221 1.00 98.44 93 ILE A N 1
ATOM 725 C CA . ILE A 1 93 ? -1.727 -2.069 1.325 1.00 98.44 93 ILE A CA 1
ATOM 726 C C . ILE A 1 93 ? -0.762 -3.240 1.505 1.00 98.44 93 ILE A C 1
ATOM 728 O O . ILE A 1 93 ? -0.929 -4.261 0.843 1.00 98.44 93 ILE A O 1
ATOM 732 N N . GLY A 1 94 ? 0.280 -3.099 2.327 1.00 97.88 94 GLY A N 1
ATOM 733 C CA . GLY A 1 94 ? 1.205 -4.198 2.579 1.00 97.88 94 GLY A CA 1
ATOM 734 C C . GLY A 1 94 ? 0.449 -5.378 3.183 1.00 97.88 94 GLY A C 1
ATOM 735 O O . GLY A 1 94 ? -0.361 -5.186 4.082 1.00 97.88 94 GLY A O 1
ATOM 736 N N . ALA A 1 95 ? 0.716 -6.584 2.697 1.00 96.69 95 ALA A N 1
ATOM 737 C CA . ALA A 1 95 ? 0.102 -7.816 3.170 1.00 96.69 95 ALA A CA 1
ATOM 738 C C . ALA A 1 95 ? 1.180 -8.778 3.671 1.00 96.69 95 ALA A C 1
ATOM 740 O O . ALA A 1 95 ? 2.217 -8.953 3.028 1.00 96.69 95 ALA A O 1
ATOM 741 N N . ASN A 1 96 ? 0.911 -9.419 4.808 1.00 96.56 96 ASN A N 1
ATOM 742 C CA . ASN A 1 96 ? 1.822 -10.366 5.449 1.00 96.56 96 ASN A CA 1
ATOM 743 C C . ASN A 1 96 ? 1.098 -11.660 5.855 1.00 96.56 96 ASN A C 1
ATOM 745 O O . ASN A 1 96 ? 1.245 -12.131 6.974 1.00 96.56 96 ASN A O 1
ATOM 749 N N . HIS A 1 97 ? 0.258 -12.214 4.973 1.00 91.25 97 HIS A N 1
ATOM 750 C CA . HIS A 1 97 ? -0.499 -13.454 5.234 1.00 91.25 97 HIS A CA 1
ATOM 751 C C . HIS A 1 97 ? -1.253 -13.436 6.581 1.00 91.25 97 HIS A C 1
ATOM 753 O O . HIS A 1 97 ? -1.156 -14.372 7.375 1.00 91.25 97 HIS A O 1
ATOM 759 N N . SER A 1 98 ? -1.956 -12.333 6.856 1.00 88.00 98 SER A N 1
ATOM 760 C CA . SER A 1 98 ? -2.691 -12.102 8.110 1.00 88.00 98 SER A CA 1
ATOM 761 C C . SER A 1 98 ? -1.823 -12.071 9.378 1.00 88.00 98 SER A C 1
ATOM 763 O O . SER A 1 98 ? -2.348 -12.189 10.483 1.00 88.00 98 SER A O 1
ATOM 765 N N . GLN A 1 99 ? -0.505 -11.904 9.240 1.00 95.38 99 GLN A N 1
ATOM 766 C CA . GLN A 1 99 ? 0.406 -11.629 10.349 1.00 95.38 99 GLN A CA 1
ATOM 767 C C . GLN A 1 99 ? 0.581 -10.121 10.557 1.00 95.38 99 GLN A C 1
ATOM 769 O O . GLN A 1 99 ? 0.427 -9.348 9.604 1.00 95.38 99 GLN A O 1
ATOM 774 N N . PRO A 1 100 ? 0.970 -9.688 11.771 1.00 96.38 100 PRO A N 1
ATOM 775 C CA . PRO A 1 100 ? 1.297 -8.295 12.028 1.00 96.38 100 PRO A CA 1
ATOM 776 C C . PRO A 1 100 ? 2.350 -7.740 11.061 1.00 96.38 100 PRO A C 1
ATOM 778 O O . PRO A 1 100 ? 3.238 -8.454 10.580 1.00 96.38 100 PRO A O 1
ATOM 781 N N . ARG A 1 101 ? 2.260 -6.437 10.795 1.00 97.44 101 ARG A N 1
ATOM 782 C CA . ARG A 1 101 ? 3.187 -5.696 9.935 1.00 97.44 101 ARG A CA 1
ATOM 783 C C . ARG A 1 101 ? 3.913 -4.637 10.741 1.00 97.44 101 ARG A C 1
ATOM 785 O O . ARG A 1 101 ? 3.278 -3.766 11.326 1.00 97.44 101 ARG A O 1
ATOM 792 N N . THR A 1 102 ? 5.236 -4.672 10.728 1.00 97.25 102 THR A N 1
ATOM 793 C CA . THR A 1 102 ? 6.051 -3.612 11.329 1.00 97.25 102 THR A CA 1
ATOM 794 C C . THR A 1 102 ? 6.318 -2.513 10.307 1.00 97.25 102 THR A C 1
ATOM 796 O O . THR A 1 102 ? 6.520 -2.800 9.124 1.00 97.25 102 THR A O 1
ATOM 799 N N . VAL A 1 103 ? 6.303 -1.263 10.764 1.00 97.25 103 VAL A N 1
ATOM 800 C CA . VAL A 1 103 ? 6.632 -0.070 9.982 1.00 97.25 103 VAL A CA 1
ATOM 801 C C . VAL A 1 103 ? 7.393 0.934 10.845 1.00 97.25 103 VAL A C 1
ATOM 803 O O . VAL A 1 103 ? 6.982 1.229 11.967 1.00 97.25 103 VAL A O 1
ATOM 806 N N . SER A 1 104 ? 8.484 1.476 10.316 1.00 96.56 104 SER A N 1
ATOM 807 C CA . SER A 1 104 ? 9.325 2.472 10.982 1.00 96.56 104 SER A CA 1
ATOM 808 C C . SER A 1 104 ? 9.111 3.876 10.389 1.00 96.56 104 SER A C 1
ATOM 810 O O . SER A 1 104 ? 8.372 4.087 9.416 1.00 96.56 104 SER A O 1
ATOM 812 N N . GLY A 1 105 ? 9.766 4.885 10.968 1.00 95.75 105 GLY A N 1
ATOM 813 C CA . GLY A 1 105 ? 9.861 6.224 10.378 1.00 95.75 105 GLY A CA 1
ATOM 814 C C . GLY A 1 105 ? 8.579 7.057 10.403 1.00 95.75 105 GLY A C 1
ATOM 815 O O . GLY A 1 105 ? 8.586 8.168 9.871 1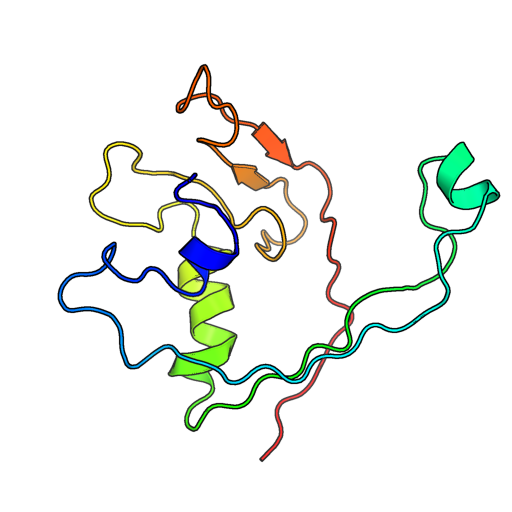.00 95.75 105 GLY A O 1
ATOM 816 N N . LEU A 1 106 ? 7.490 6.548 10.992 1.00 95.44 106 LEU A N 1
ATOM 817 C CA . LEU A 1 106 ? 6.213 7.263 11.109 1.00 95.44 106 LEU A CA 1
ATOM 818 C C . LEU A 1 106 ? 6.221 8.315 12.228 1.00 95.44 106 LEU A C 1
ATOM 820 O O . LEU A 1 106 ? 5.456 9.274 12.157 1.00 95.44 106 LEU A O 1
ATOM 824 N N . ASP A 1 107 ? 7.081 8.156 13.237 1.00 95.94 107 ASP A N 1
ATOM 825 C CA . ASP A 1 107 ? 7.266 9.132 14.311 1.00 95.94 107 ASP A CA 1
ATOM 826 C C . ASP A 1 107 ? 8.326 10.176 13.895 1.00 95.94 107 ASP A C 1
ATOM 828 O O . ASP A 1 107 ? 9.505 9.834 13.761 1.00 95.94 107 ASP A O 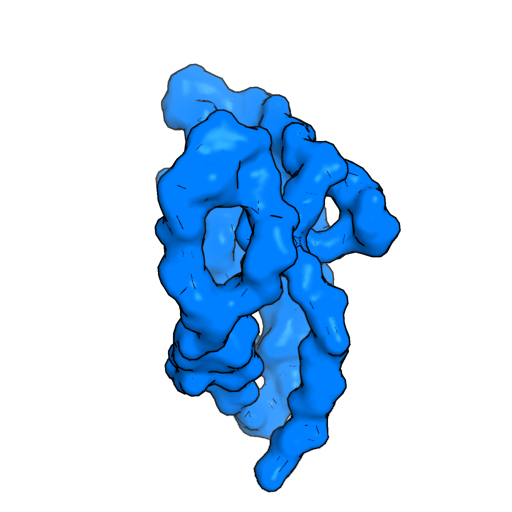1
ATOM 832 N N . PRO A 1 108 ? 7.954 11.454 13.681 1.00 93.81 108 PRO A N 1
ATOM 833 C CA . PRO A 1 108 ? 8.894 12.482 13.236 1.00 93.81 108 PRO A CA 1
ATOM 834 C C . PRO A 1 108 ? 9.949 12.834 14.294 1.00 93.81 108 PRO A C 1
ATOM 836 O O . PRO A 1 108 ? 10.966 13.433 13.950 1.00 93.81 108 PRO A O 1
ATOM 839 N N . THR A 1 109 ? 9.723 12.476 15.562 1.00 96.31 109 THR A N 1
ATOM 840 C CA . THR A 1 109 ? 10.670 12.710 16.663 1.00 96.31 109 THR A CA 1
ATOM 841 C C . THR A 1 109 ? 11.623 11.536 16.876 1.00 96.31 109 THR A C 1
ATOM 843 O O . THR A 1 109 ? 12.695 11.711 17.451 1.00 96.31 109 THR A O 1
ATOM 846 N N . ASN A 1 110 ? 11.265 10.349 16.377 1.00 94.25 110 ASN A N 1
ATOM 847 C CA . ASN A 1 110 ? 12.086 9.148 16.454 1.00 94.25 110 ASN A CA 1
ATOM 848 C C . ASN A 1 110 ? 11.881 8.265 15.215 1.00 94.25 110 ASN A C 1
ATOM 850 O O . ASN A 1 110 ? 11.054 7.354 15.203 1.00 94.25 110 ASN A O 1
ATOM 854 N N . ALA A 1 111 ? 12.689 8.502 14.182 1.00 90.06 111 ALA A N 1
ATOM 855 C CA . ALA A 1 111 ? 12.578 7.783 12.915 1.00 90.06 111 ALA A CA 1
ATOM 856 C C . ALA A 1 111 ? 12.856 6.268 13.023 1.00 90.06 111 ALA A C 1
ATOM 858 O O . ALA A 1 111 ? 12.413 5.519 12.159 1.00 90.06 111 ALA A O 1
ATOM 859 N N . ASN A 1 112 ? 13.541 5.817 14.079 1.00 89.31 112 ASN A N 1
ATOM 860 C CA . ASN A 1 112 ? 13.865 4.403 14.302 1.00 89.31 112 ASN A CA 1
ATOM 861 C C . ASN A 1 112 ? 12.794 3.673 15.127 1.00 89.31 112 ASN A C 1
ATOM 863 O O . ASN A 1 112 ? 12.966 2.507 15.469 1.00 89.31 112 ASN A O 1
ATOM 867 N N . LYS A 1 113 ? 11.722 4.365 15.528 1.00 95.00 113 LYS A N 1
ATOM 868 C CA . LYS A 1 113 ? 10.639 3.757 16.291 1.00 95.00 113 LYS A CA 1
ATOM 869 C C . LYS A 1 113 ? 9.772 2.904 15.375 1.00 95.00 113 LYS A C 1
ATOM 871 O O . LYS A 1 113 ? 9.121 3.424 14.467 1.00 95.00 113 LYS A O 1
ATOM 876 N N . ASP A 1 114 ? 9.707 1.624 15.704 1.00 95.81 114 ASP A N 1
ATOM 877 C CA . ASP A 1 114 ? 8.822 0.674 15.051 1.00 95.81 114 ASP A CA 1
ATOM 878 C C . ASP A 1 114 ? 7.401 0.757 15.611 1.00 95.81 114 ASP A C 1
ATOM 880 O O . ASP A 1 114 ? 7.171 0.786 16.824 1.00 95.81 114 ASP A O 1
ATOM 884 N N . ILE A 1 115 ? 6.429 0.763 14.703 1.00 96.69 115 ILE A N 1
ATOM 885 C CA . ILE A 1 115 ? 5.008 0.605 14.992 1.00 96.69 115 ILE A CA 1
ATOM 886 C C . ILE A 1 115 ? 4.565 -0.733 14.409 1.00 96.69 115 ILE A C 1
ATOM 888 O O . ILE A 1 115 ? 4.751 -1.005 13.225 1.00 96.69 115 ILE A O 1
ATOM 892 N N . THR A 1 116 ? 3.967 -1.575 15.252 1.00 97.44 116 THR A N 1
ATOM 893 C CA . THR A 1 116 ? 3.397 -2.858 14.826 1.00 97.44 116 THR A CA 1
ATOM 894 C C . THR A 1 116 ? 1.910 -2.691 14.542 1.00 97.44 116 THR A C 1
ATOM 896 O O . THR A 1 116 ? 1.124 -2.383 15.436 1.00 97.44 116 THR A O 1
ATOM 899 N N . LEU A 1 117 ? 1.521 -2.913 13.292 1.00 96.19 117 LEU A N 1
ATOM 900 C CA . LEU A 1 117 ? 0.136 -2.983 12.850 1.00 96.19 117 LEU A CA 1
ATOM 901 C 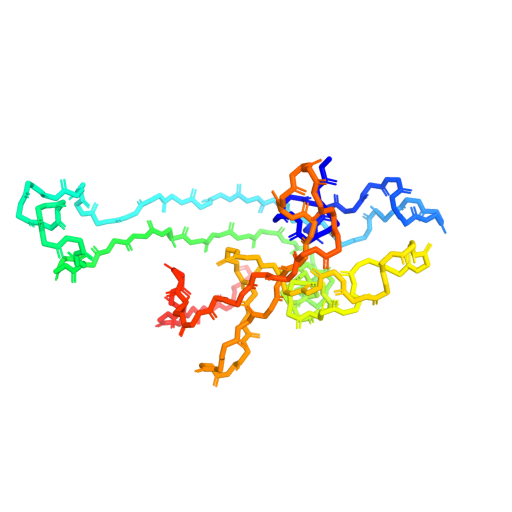C . LEU A 1 117 ? -0.356 -4.417 13.051 1.00 96.19 117 LEU A C 1
ATOM 903 O O . LEU A 1 117 ? 0.036 -5.323 12.319 1.00 96.19 117 LEU A O 1
ATOM 907 N N . VAL A 1 118 ? -1.182 -4.623 14.075 1.00 95.75 118 VAL A N 1
ATOM 908 C CA . VAL A 1 118 ? -1.721 -5.946 14.444 1.00 95.75 118 VAL A CA 1
ATOM 909 C C . VAL A 1 118 ? -2.958 -6.346 13.637 1.00 95.75 118 VAL A C 1
ATOM 911 O O . VAL A 1 118 ? -3.340 -7.511 13.640 1.00 95.75 118 VAL A O 1
ATOM 914 N N . GLN A 1 119 ? -3.573 -5.386 12.948 1.00 93.12 119 GLN A N 1
ATOM 915 C CA . GLN A 1 119 ? -4.738 -5.578 12.094 1.00 93.12 119 GLN A CA 1
ATOM 916 C C . GLN A 1 119 ? -4.478 -4.949 10.724 1.00 93.12 119 GLN A C 1
ATOM 918 O O . GLN A 1 119 ? -3.880 -3.875 10.621 1.00 93.12 119 GLN A O 1
ATOM 923 N N . ASP A 1 120 ? -4.973 -5.599 9.674 1.00 94.12 120 ASP A N 1
ATOM 924 C CA . ASP A 1 120 ? -5.016 -5.014 8.341 1.00 94.12 120 ASP A CA 1
ATOM 925 C C . ASP A 1 120 ? -6.213 -4.073 8.200 1.00 94.12 120 ASP A C 1
ATOM 927 O O . ASP A 1 120 ? -7.362 -4.460 8.408 1.00 94.12 120 ASP A O 1
ATOM 931 N N . PHE A 1 121 ? -5.937 -2.823 7.826 1.00 95.62 121 PHE A N 1
ATOM 932 C CA . PHE A 1 121 ? -6.970 -1.817 7.560 1.00 95.62 121 PHE A CA 1
ATOM 933 C C . PHE A 1 121 ? -7.638 -2.013 6.195 1.00 95.62 121 PHE A C 1
ATOM 935 O O . PHE A 1 121 ? -8.769 -1.582 5.993 1.00 95.62 121 PHE A O 1
ATOM 942 N N . ILE A 1 122 ? -6.936 -2.659 5.261 1.00 97.00 122 ILE A N 1
ATOM 943 C CA . ILE A 1 122 ? -7.435 -3.023 3.937 1.00 97.00 122 ILE A CA 1
ATOM 944 C C . ILE A 1 122 ? -7.427 -4.545 3.839 1.00 97.00 122 ILE A C 1
ATOM 946 O O . ILE A 1 122 ? -6.371 -5.170 3.906 1.00 97.00 122 ILE A O 1
ATOM 950 N N . VAL A 1 123 ? -8.604 -5.140 3.651 1.00 96.56 123 VAL A N 1
ATOM 951 C CA . VAL A 1 123 ? -8.767 -6.590 3.505 1.00 96.56 123 VAL A CA 1
ATOM 952 C C . VAL A 1 123 ? -9.145 -6.896 2.061 1.00 96.56 123 VAL A C 1
ATOM 954 O O . VAL A 1 123 ? -10.208 -6.493 1.592 1.00 96.56 123 VAL A O 1
ATOM 957 N N . SER A 1 124 ? -8.272 -7.609 1.345 1.00 96.75 124 SER A N 1
ATOM 958 C CA . SER A 1 124 ? -8.576 -8.071 -0.012 1.00 96.75 124 SER A CA 1
ATOM 959 C C . SER A 1 124 ? -9.649 -9.158 0.031 1.00 96.75 124 SER A C 1
ATOM 961 O O . SER A 1 124 ? -9.484 -10.170 0.710 1.00 96.75 124 SER A O 1
ATOM 963 N N . ARG A 1 125 ? -10.737 -8.956 -0.717 1.00 96.62 125 ARG A N 1
ATOM 964 C CA . ARG A 1 125 ? -11.833 -9.927 -0.880 1.00 96.62 125 ARG A CA 1
ATOM 965 C C . ARG A 1 125 ? -11.859 -10.577 -2.268 1.00 96.62 125 ARG A C 1
ATOM 967 O O . ARG A 1 125 ? -12.843 -11.211 -2.629 1.00 96.62 125 ARG A O 1
ATOM 974 N N . GLY A 1 126 ? -10.775 -10.439 -3.030 1.00 95.50 126 GLY A N 1
ATOM 975 C CA . GLY A 1 126 ? -10.635 -10.992 -4.376 1.00 95.50 126 GLY A CA 1
ATOM 976 C C . GLY A 1 126 ? -10.491 -9.921 -5.455 1.00 95.50 126 GLY A C 1
ATOM 977 O O . GLY A 1 126 ? -10.320 -8.737 -5.171 1.00 95.50 126 GLY A O 1
ATOM 978 N N . GLY A 1 127 ? -10.515 -10.370 -6.705 1.00 97.75 127 GLY A N 1
ATOM 979 C CA . GLY A 1 127 ? -10.313 -9.560 -7.902 1.00 97.75 127 GLY A CA 1
ATOM 980 C C . GLY A 1 127 ? -9.960 -10.452 -9.091 1.00 97.75 127 GLY A C 1
ATOM 981 O O . GLY A 1 127 ? -9.851 -11.666 -8.933 1.00 97.75 127 GLY A O 1
ATOM 982 N N . GLU A 1 128 ? -9.777 -9.851 -10.263 1.00 98.62 128 GLU A N 1
ATOM 983 C CA . GLU A 1 128 ? -9.433 -10.567 -11.495 1.00 98.62 128 GLU A CA 1
ATOM 984 C C . GLU A 1 128 ? -8.570 -9.685 -12.416 1.00 98.62 128 GLU A C 1
ATOM 986 O O . GLU A 1 128 ? -8.558 -8.455 -12.290 1.00 98.62 128 GLU A O 1
ATOM 991 N N . TYR A 1 129 ? -7.831 -10.315 -13.327 1.00 98.44 129 TYR A N 1
ATOM 992 C CA . TYR A 1 129 ? -7.084 -9.662 -14.394 1.00 98.44 129 TYR A CA 1
ATOM 993 C C . TYR A 1 129 ? -7.846 -9.704 -15.722 1.00 98.44 129 TYR A C 1
ATOM 995 O O . TYR A 1 129 ? -8.281 -10.757 -16.179 1.00 98.44 129 TYR A O 1
ATOM 1003 N N . PHE A 1 130 ? -7.942 -8.546 -16.376 1.00 98.31 130 PHE A N 1
ATOM 1004 C CA . PHE A 1 130 ? -8.624 -8.370 -17.659 1.00 98.31 130 PHE A CA 1
ATOM 1005 C C . PHE A 1 130 ? -7.676 -7.771 -18.705 1.00 98.31 130 PHE A C 1
ATOM 1007 O O . PHE A 1 130 ? -6.628 -7.218 -18.352 1.00 98.31 130 PHE A O 1
ATOM 1014 N N . PHE A 1 131 ? -8.067 -7.876 -19.977 1.00 95.75 131 PHE A N 1
ATOM 1015 C CA . PHE A 1 131 ? -7.433 -7.209 -21.115 1.00 95.75 131 PHE A CA 1
ATOM 1016 C C . PHE A 1 131 ? -8.423 -6.252 -21.777 1.00 95.75 131 PHE A C 1
ATOM 1018 O O . PHE A 1 131 ? -9.567 -6.694 -22.028 1.00 95.75 131 PHE A O 1
#

Foldseek 3Di:
DFCLELCCLQQVAVLDVVGDPQADKDKDKDKDWDDQDPVCVVVVHDDTDIDIPTDIDDPDCVSYPVCSAPVGQQQQQPPPPDPDRGQKHNLQRHDDPLAWTWGACPDVVHRGDIDIHNDHPDDDPDDDDDD

Radius of gyration: 16.24 Å; chains: 1; bounding box: 43×26×40 Å

InterPro domains:
  IPR006314 Dyp-type peroxidase [PS51404] (1-131)
  IPR006314 Dyp-type peroxidase [PTHR30521] (1-131)
  IPR011008 Dimeric alpha-beta barrel [SSF54909] (1-131)
  IPR048328 Dyp-type peroxidase, C-terminal domain [PF20628] (4-73)

Secondary structure (DSSP, 8-state):
--TT-HHHHH--GGGSSSPP-SS--EE--EEESPPPPHHHHHHTS--S--EEE--EE-S-TTTTHHHIIIIIIT-TTPSPSSS-S--BS-TTT---TTS-EEE-S--TT-TT--EEE-S-SS---------

Sequence (131 aa):
CPFAAHIRKTKPRADLTPQNVRNQIIRSGIPYGPEVTPEEAASSATIQERGLAFVAYQSVISNGFHFLQQTWANNPNFIFNKNDTSPGFDPIIGANHSQPRTVSGLDPTNANKDITLVQDFIVSRGGEYFF